Protein AF-A0A538BAY5-F1 (afdb_monomer_lite)

Structure (mmCIF, N/CA/C/O backbone):
data_AF-A0A538BAY5-F1
#
_entry.id   AF-A0A538BAY5-F1
#
loop_
_atom_site.group_PDB
_atom_site.id
_atom_site.type_symbol
_atom_site.label_atom_id
_atom_site.label_alt_id
_atom_site.label_comp_id
_atom_site.label_asym_id
_atom_site.label_entity_id
_atom_site.label_seq_id
_atom_site.pdbx_PDB_ins_code
_atom_site.Cartn_x
_atom_site.Cartn_y
_atom_site.Cartn_z
_atom_site.occupancy
_atom_site.B_iso_or_equiv
_atom_site.auth_seq_id
_atom_site.auth_comp_id
_atom_site.auth_asym_id
_atom_site.auth_atom_id
_atom_site.pdbx_PDB_model_num
ATOM 1 N N . MET A 1 1 ? 9.514 -12.104 30.114 1.00 46.06 1 MET A N 1
ATOM 2 C CA . MET A 1 1 ? 10.295 -11.648 28.946 1.00 46.06 1 MET A CA 1
ATOM 3 C C . MET A 1 1 ? 9.315 -11.076 27.935 1.00 46.06 1 MET A C 1
ATOM 5 O O . MET A 1 1 ? 8.351 -11.756 27.609 1.00 46.06 1 MET A O 1
ATOM 9 N N . GLU A 1 2 ? 9.500 -9.811 27.558 1.00 50.03 2 GLU A N 1
ATOM 10 C CA . GLU A 1 2 ? 8.600 -8.988 26.734 1.00 50.03 2 GLU A CA 1
ATOM 11 C C . GLU A 1 2 ? 8.366 -9.566 25.329 1.00 50.03 2 GLU A C 1
ATOM 13 O O . GLU A 1 2 ? 9.122 -9.315 24.399 1.00 50.03 2 GLU A O 1
ATOM 18 N N . THR A 1 3 ? 7.280 -10.308 25.136 1.00 54.50 3 THR A N 1
ATOM 19 C CA . THR A 1 3 ? 6.789 -10.715 23.805 1.00 54.50 3 THR A CA 1
ATOM 20 C C . THR A 1 3 ? 5.911 -9.651 23.135 1.00 54.50 3 THR A C 1
ATOM 22 O O . THR A 1 3 ? 5.519 -9.818 21.983 1.00 54.50 3 THR A O 1
ATOM 25 N N . SER A 1 4 ? 5.626 -8.547 23.834 1.00 60.69 4 SER A N 1
ATOM 26 C CA . SER A 1 4 ? 4.788 -7.439 23.354 1.00 60.69 4 SER A CA 1
ATOM 27 C C . SER A 1 4 ? 5.411 -6.690 22.165 1.00 60.69 4 SER A C 1
ATOM 29 O O . SER A 1 4 ? 4.714 -6.384 21.205 1.00 60.69 4 SER A O 1
ATOM 31 N N . MET A 1 5 ? 6.737 -6.487 22.154 1.00 66.19 5 MET A N 1
ATOM 32 C CA . MET A 1 5 ? 7.419 -5.736 21.083 1.00 66.19 5 MET A CA 1
ATOM 33 C C . MET A 1 5 ? 7.425 -6.427 19.709 1.00 66.19 5 MET A C 1
ATOM 35 O O . MET A 1 5 ? 7.744 -5.785 18.713 1.00 66.19 5 MET A O 1
ATOM 39 N N . LEU A 1 6 ? 7.113 -7.725 19.636 1.00 81.94 6 LEU A N 1
ATOM 40 C CA . LEU A 1 6 ? 7.184 -8.500 18.390 1.00 81.94 6 LEU A CA 1
ATOM 41 C C . LEU A 1 6 ? 5.861 -8.538 17.614 1.00 81.94 6 LEU A C 1
ATOM 43 O O . LEU A 1 6 ? 5.819 -9.105 16.524 1.00 81.94 6 LEU A O 1
ATOM 47 N N . ARG A 1 7 ? 4.778 -7.978 18.163 1.00 83.44 7 ARG A N 1
ATOM 48 C CA . ARG A 1 7 ? 3.465 -7.972 17.509 1.00 83.44 7 ARG A CA 1
ATOM 49 C C . ARG A 1 7 ? 3.154 -6.588 16.945 1.00 83.44 7 ARG A C 1
ATOM 51 O O . ARG A 1 7 ? 3.573 -5.591 17.537 1.00 83.44 7 ARG A O 1
ATOM 58 N N . PRO A 1 8 ? 2.404 -6.507 15.832 1.00 83.81 8 PRO A N 1
ATOM 59 C CA . PRO A 1 8 ? 1.785 -5.254 15.435 1.00 83.81 8 PRO A CA 1
ATOM 60 C C . PRO A 1 8 ? 0.989 -4.665 16.612 1.00 83.81 8 PRO A C 1
ATOM 62 O O . PRO A 1 8 ? 0.379 -5.432 17.367 1.00 83.81 8 PRO A O 1
ATOM 65 N N . PRO A 1 9 ? 1.003 -3.335 16.797 1.00 92.06 9 PRO A N 1
ATOM 66 C CA . PRO A 1 9 ? 0.162 -2.701 17.801 1.00 92.06 9 PRO A CA 1
ATOM 67 C C . PRO A 1 9 ? -1.321 -2.928 17.479 1.00 92.06 9 PRO A C 1
ATOM 69 O O . PRO A 1 9 ? -1.697 -3.131 16.326 1.00 92.06 9 PRO A O 1
ATOM 72 N N . THR A 1 10 ? -2.157 -2.890 18.512 1.00 93.81 10 THR A N 1
ATOM 73 C CA . THR A 1 10 ? -3.617 -2.815 18.386 1.00 93.81 10 THR A CA 1
ATOM 74 C C . THR A 1 10 ? -4.051 -1.356 18.285 1.00 93.81 10 THR A C 1
ATOM 76 O O . THR A 1 10 ? -3.387 -0.489 18.855 1.00 93.81 10 THR A O 1
ATOM 79 N N . PHE A 1 11 ? -5.160 -1.093 17.598 1.00 96.56 11 PHE A N 1
ATOM 80 C CA . PHE A 1 11 ? -5.673 0.257 17.359 1.00 96.56 11 PHE A CA 1
ATOM 81 C C . PHE A 1 11 ? -7.099 0.393 17.881 1.00 96.56 11 PHE A C 1
ATOM 83 O O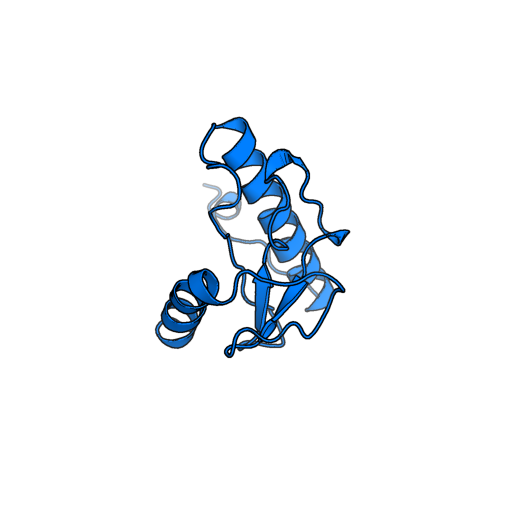 . PHE A 1 11 ? -7.856 -0.580 17.851 1.00 96.56 11 PHE A O 1
ATOM 90 N N . ASP A 1 12 ? -7.459 1.596 18.324 1.00 95.81 12 ASP A N 1
ATOM 91 C CA . ASP A 1 12 ? -8.796 1.885 18.848 1.00 95.81 12 ASP A CA 1
ATOM 92 C C . ASP A 1 12 ? -9.786 2.220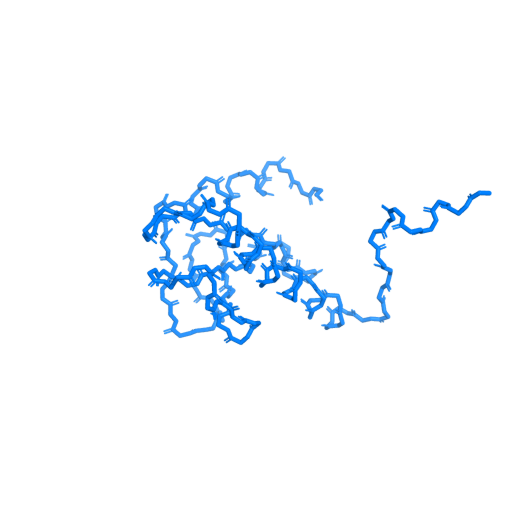 17.716 1.00 95.81 12 ASP A C 1
ATOM 94 O O . ASP A 1 12 ? -11.001 2.197 17.917 1.00 95.81 12 ASP A O 1
ATOM 98 N N . SER A 1 13 ? -9.276 2.499 16.508 1.00 98.31 13 SER A N 1
ATOM 99 C CA . SER A 1 13 ? -10.070 2.789 15.310 1.00 98.31 13 SER A CA 1
ATOM 100 C C . SER A 1 13 ? -9.430 2.275 14.015 1.00 98.31 13 SER A C 1
ATOM 102 O O . SER A 1 13 ? -8.215 2.078 13.910 1.00 98.31 13 SER A O 1
ATOM 104 N N . VAL A 1 14 ? -10.270 2.105 12.993 1.00 98.25 14 VAL A N 1
ATOM 105 C CA . VAL A 1 14 ? -9.861 1.724 11.634 1.00 98.25 14 VAL A CA 1
ATOM 106 C C . VAL A 1 14 ? -8.958 2.796 11.019 1.00 98.25 14 VAL A C 1
ATOM 108 O O . VAL A 1 14 ? -7.988 2.484 10.328 1.00 98.25 14 VAL A O 1
ATOM 111 N N . GLU A 1 15 ? -9.250 4.069 11.273 1.00 98.44 15 GLU A N 1
ATOM 112 C CA . GLU A 1 15 ? -8.500 5.215 10.767 1.00 98.44 15 GLU A CA 1
ATOM 113 C C . GLU A 1 15 ? -7.066 5.237 11.301 1.00 98.44 15 GLU A C 1
ATOM 115 O O . GLU A 1 15 ? -6.127 5.493 10.540 1.00 98.44 15 GLU A O 1
ATOM 120 N N . GLU A 1 16 ? -6.883 4.930 12.587 1.00 98.31 16 GLU A N 1
ATOM 121 C CA . GLU A 1 16 ? -5.563 4.810 13.208 1.00 98.31 16 GLU A CA 1
ATOM 122 C C . GLU A 1 16 ? -4.767 3.646 12.621 1.00 98.31 16 GLU A C 1
ATOM 124 O O . GLU A 1 16 ? -3.596 3.818 12.263 1.00 98.31 16 GLU A O 1
ATOM 129 N N . GLU A 1 17 ? -5.400 2.482 12.454 1.00 98.38 17 GLU A N 1
ATOM 130 C CA . GLU A 1 17 ? -4.757 1.328 11.832 1.00 98.38 17 GLU A CA 1
ATOM 131 C C . GLU A 1 17 ? -4.354 1.625 10.382 1.00 98.38 17 GLU A C 1
ATOM 133 O O . GLU A 1 17 ? -3.223 1.351 9.965 1.00 98.38 17 GLU A O 1
ATOM 138 N N . ARG A 1 18 ? -5.252 2.242 9.611 1.00 98.44 18 ARG A N 1
ATOM 139 C CA . ARG A 1 18 ? -5.009 2.646 8.223 1.00 98.44 18 ARG A CA 1
ATOM 140 C C . ARG A 1 18 ? -3.836 3.612 8.140 1.00 98.44 18 ARG A C 1
ATOM 142 O O . ARG A 1 18 ? -2.924 3.408 7.334 1.00 98.44 18 ARG A O 1
ATOM 149 N N . LEU A 1 19 ? -3.818 4.639 8.992 1.00 98.50 19 LEU A N 1
ATOM 150 C CA . LEU A 1 19 ? -2.715 5.592 9.059 1.00 98.50 19 LEU A CA 1
ATOM 151 C C . LEU A 1 19 ? -1.399 4.889 9.406 1.00 98.50 19 LEU A C 1
ATOM 153 O O . LEU A 1 19 ? -0.381 5.146 8.756 1.00 98.50 19 LEU A O 1
ATOM 157 N N . HIS A 1 20 ? -1.412 3.973 10.374 1.00 98.00 20 HIS A N 1
ATOM 158 C CA . HIS A 1 20 ? -0.233 3.199 10.743 1.00 98.00 20 HIS A CA 1
ATOM 159 C C . HIS A 1 20 ? 0.288 2.356 9.573 1.00 98.00 20 HIS A C 1
ATOM 161 O O . HIS A 1 20 ? 1.476 2.441 9.244 1.00 98.00 20 HIS A O 1
ATOM 167 N N . ARG A 1 21 ? -0.582 1.590 8.899 1.00 98.25 21 ARG A N 1
ATOM 168 C CA . ARG A 1 21 ? -0.222 0.779 7.721 1.00 98.25 21 ARG A CA 1
ATOM 169 C C . ARG A 1 21 ? 0.378 1.654 6.614 1.00 98.25 21 ARG A C 1
ATOM 171 O O . ARG A 1 21 ? 1.460 1.336 6.119 1.00 98.25 21 ARG A O 1
ATOM 178 N N . LYS A 1 22 ? -0.230 2.808 6.300 1.00 98.75 22 LYS A N 1
ATOM 179 C CA . LYS A 1 22 ? 0.306 3.778 5.319 1.00 98.75 22 LYS A CA 1
ATOM 180 C C . LYS A 1 22 ? 1.680 4.326 5.726 1.00 98.75 22 LYS A C 1
ATOM 182 O O . LYS A 1 22 ? 2.578 4.433 4.892 1.00 98.75 22 LYS A O 1
ATOM 187 N N . GLN A 1 23 ? 1.881 4.654 7.002 1.00 98.69 23 GLN A N 1
ATOM 188 C CA . GLN A 1 23 ? 3.175 5.124 7.512 1.00 98.69 23 GLN A CA 1
ATOM 189 C C . GLN A 1 23 ? 4.261 4.049 7.418 1.00 98.69 23 GLN A C 1
ATOM 191 O O . GLN A 1 23 ? 5.375 4.347 6.982 1.00 98.69 23 GLN A O 1
ATOM 196 N N . ARG A 1 24 ? 3.951 2.805 7.807 1.00 98.38 24 ARG A N 1
ATOM 197 C CA . ARG A 1 24 ? 4.876 1.668 7.676 1.00 98.38 24 ARG A CA 1
ATOM 198 C C . ARG A 1 24 ? 5.215 1.399 6.214 1.00 98.38 24 ARG A C 1
ATOM 200 O O . ARG A 1 24 ? 6.384 1.194 5.907 1.00 98.38 24 ARG A O 1
ATOM 207 N N . LEU A 1 25 ? 4.230 1.483 5.322 1.00 98.62 25 LEU A N 1
ATOM 208 C CA . LEU A 1 25 ? 4.425 1.312 3.887 1.00 98.62 25 LEU A CA 1
ATOM 209 C C . LEU A 1 25 ? 5.362 2.381 3.303 1.00 98.62 25 LEU A C 1
ATOM 211 O O . LEU A 1 25 ? 6.355 2.049 2.660 1.00 98.62 25 LEU A O 1
ATOM 215 N N . ALA A 1 26 ? 5.116 3.663 3.590 1.00 98.62 26 ALA A N 1
ATOM 216 C CA . ALA A 1 26 ? 6.004 4.744 3.158 1.00 98.62 26 ALA A CA 1
ATOM 217 C C . ALA A 1 26 ? 7.428 4.588 3.730 1.00 98.62 26 ALA A C 1
ATOM 219 O O . ALA A 1 26 ? 8.413 4.836 3.032 1.00 98.62 26 ALA A O 1
ATOM 220 N N . ALA A 1 27 ? 7.556 4.142 4.984 1.00 98.56 27 ALA A N 1
ATOM 221 C CA . ALA A 1 27 ? 8.852 3.837 5.582 1.00 98.56 27 ALA A CA 1
ATOM 222 C C . ALA A 1 27 ? 9.550 2.658 4.883 1.00 98.56 27 ALA A C 1
ATOM 224 O O . ALA A 1 27 ? 10.751 2.742 4.636 1.00 98.56 27 ALA A O 1
ATOM 225 N N . ALA A 1 28 ? 8.818 1.600 4.519 1.00 98.38 28 ALA A N 1
ATOM 226 C CA . ALA A 1 28 ? 9.358 0.441 3.812 1.00 98.38 28 ALA A CA 1
ATOM 227 C C . ALA A 1 28 ? 9.978 0.839 2.467 1.00 98.38 28 ALA A C 1
ATOM 229 O O . ALA A 1 28 ? 11.124 0.482 2.209 1.00 98.38 28 ALA A O 1
ATOM 230 N N . PHE A 1 29 ? 9.298 1.666 1.666 1.00 98.25 29 PHE A N 1
ATOM 231 C CA . PHE A 1 29 ? 9.875 2.191 0.422 1.00 98.25 29 PHE A CA 1
ATOM 232 C C . PHE A 1 29 ? 11.174 2.964 0.656 1.00 98.25 29 PHE A C 1
ATOM 234 O O . PHE A 1 29 ? 12.172 2.746 -0.030 1.00 98.25 29 PHE A O 1
ATOM 241 N N . ARG A 1 30 ? 11.204 3.840 1.664 1.00 98.25 30 ARG A N 1
ATOM 242 C CA . ARG A 1 30 ? 12.419 4.603 1.985 1.00 98.25 30 ARG A CA 1
ATOM 243 C C . ARG A 1 30 ? 13.555 3.719 2.481 1.00 98.25 30 ARG A C 1
ATOM 245 O O . ARG A 1 30 ? 14.709 4.023 2.200 1.00 98.25 30 ARG A O 1
ATOM 252 N N . LEU A 1 31 ? 13.249 2.639 3.198 1.00 98.44 31 LEU A N 1
ATOM 253 C CA . LEU A 1 31 ? 14.244 1.642 3.586 1.00 98.44 31 LEU A CA 1
ATOM 254 C C . LEU A 1 31 ? 14.764 0.884 2.363 1.00 98.44 31 LEU A C 1
ATOM 256 O O . LEU A 1 31 ? 15.975 0.778 2.220 1.00 98.44 31 LEU A O 1
ATOM 260 N N . PHE A 1 32 ? 13.888 0.439 1.458 1.00 98.19 32 PHE A N 1
ATOM 261 C CA . PHE A 1 32 ? 14.294 -0.206 0.204 1.00 98.19 32 PHE A CA 1
ATOM 262 C C . PHE A 1 32 ? 15.246 0.689 -0.590 1.00 98.19 32 PHE A C 1
ATOM 264 O O . PHE A 1 32 ? 16.328 0.246 -0.955 1.00 98.19 32 PHE A O 1
ATOM 271 N N . SER A 1 33 ? 14.899 1.966 -0.752 1.00 97.56 33 SER A N 1
ATOM 272 C CA . SER A 1 33 ? 15.762 2.936 -1.432 1.00 97.56 33 SER A CA 1
ATOM 273 C C . SER A 1 33 ? 17.088 3.159 -0.699 1.00 97.56 33 SER A C 1
ATOM 275 O O . SER A 1 33 ? 18.160 3.141 -1.296 1.00 97.56 33 SER A O 1
ATOM 277 N N . ARG A 1 34 ? 17.055 3.286 0.635 1.00 98.00 34 ARG A N 1
ATOM 278 C CA . ARG A 1 34 ? 18.269 3.436 1.451 1.00 98.00 34 ARG A CA 1
ATOM 279 C C . ARG A 1 34 ? 19.218 2.240 1.331 1.00 98.00 34 ARG A C 1
ATOM 281 O O . ARG A 1 34 ? 20.426 2.428 1.450 1.00 98.00 34 ARG A O 1
ATOM 288 N N . PHE A 1 35 ? 18.684 1.036 1.148 1.00 98.19 35 PHE A N 1
ATOM 289 C CA . PHE A 1 35 ? 19.464 -0.193 1.008 1.00 98.19 35 PHE A CA 1
ATOM 290 C C . PHE A 1 35 ? 19.749 -0.580 -0.453 1.00 98.19 35 PHE A C 1
ATOM 292 O O . PHE A 1 35 ? 20.389 -1.604 -0.676 1.00 98.19 35 PHE A O 1
ATOM 299 N N . GLY A 1 36 ? 19.339 0.236 -1.432 1.00 96.69 36 GLY A N 1
ATOM 300 C CA . GLY A 1 36 ? 19.608 0.005 -2.855 1.00 96.69 36 GLY A CA 1
ATOM 301 C C . GLY A 1 36 ? 18.797 -1.138 -3.468 1.00 96.69 36 GLY A C 1
ATOM 302 O O . GLY A 1 36 ? 19.293 -1.837 -4.346 1.00 96.69 36 GLY A O 1
ATOM 303 N N . PHE A 1 37 ? 17.579 -1.370 -2.974 1.00 96.88 37 PHE A N 1
ATOM 304 C CA . PHE A 1 37 ? 16.643 -2.367 -3.514 1.00 96.88 37 PHE A CA 1
ATOM 305 C C . PHE A 1 37 ? 15.646 -1.776 -4.522 1.00 96.88 37 PHE A C 1
ATOM 307 O O . PHE A 1 37 ? 14.740 -2.476 -4.971 1.00 96.88 37 PHE A O 1
ATOM 314 N N . ASP A 1 38 ? 15.764 -0.491 -4.846 1.00 91.88 38 ASP A N 1
ATOM 315 C CA . ASP A 1 38 ? 15.015 0.166 -5.908 1.00 91.88 38 ASP A CA 1
ATOM 316 C C . ASP A 1 38 ? 15.695 -0.002 -7.275 1.00 91.88 38 ASP A C 1
ATOM 318 O O . ASP A 1 38 ? 16.909 0.114 -7.416 1.00 91.88 38 ASP A O 1
ATOM 322 N N . GLU A 1 39 ? 14.889 -0.252 -8.308 1.00 89.69 39 GLU A N 1
ATOM 323 C CA . GLU A 1 39 ? 15.362 -0.445 -9.681 1.00 89.69 39 GLU A CA 1
ATOM 324 C C . GLU A 1 39 ? 14.581 0.464 -10.640 1.00 89.69 39 GLU A C 1
ATOM 326 O O . GLU A 1 39 ? 13.548 0.099 -11.204 1.00 89.69 39 GLU A O 1
ATOM 331 N N . GLY A 1 40 ? 15.067 1.695 -10.816 1.00 88.12 40 GLY A N 1
ATOM 332 C CA . GLY A 1 40 ? 14.456 2.671 -11.718 1.00 88.12 40 GLY A CA 1
ATOM 333 C C . GLY A 1 40 ? 12.985 2.947 -11.380 1.00 88.12 40 GLY A C 1
ATOM 334 O O . GLY A 1 40 ? 12.678 3.520 -10.340 1.00 88.12 40 GLY A O 1
ATOM 335 N N . VAL A 1 41 ? 12.079 2.573 -12.289 1.00 88.12 41 VAL A N 1
ATOM 336 C CA . VAL A 1 41 ? 10.617 2.729 -12.125 1.00 88.12 41 VAL A CA 1
ATOM 337 C C . VAL A 1 41 ? 9.908 1.430 -11.728 1.00 88.12 41 VAL A C 1
ATOM 339 O O . VAL A 1 41 ? 8.678 1.407 -11.644 1.00 88.12 41 VAL A O 1
ATOM 342 N N . ALA A 1 42 ? 10.656 0.340 -11.552 1.00 87.94 42 ALA A N 1
ATOM 343 C CA . ALA A 1 42 ? 10.115 -0.961 -11.198 1.00 87.94 42 ALA A CA 1
ATOM 344 C C . ALA A 1 42 ? 9.869 -1.084 -9.686 1.00 87.94 42 ALA A C 1
ATOM 346 O O . ALA A 1 42 ? 10.434 -0.358 -8.870 1.00 87.94 42 ALA A O 1
ATOM 347 N N . GLY A 1 43 ? 9.041 -2.067 -9.330 1.00 91.25 43 GLY A N 1
ATOM 348 C CA . GLY A 1 43 ? 8.798 -2.469 -7.949 1.00 91.25 43 GLY A CA 1
ATOM 349 C C . GLY A 1 43 ? 7.566 -1.831 -7.306 1.00 91.25 43 GLY A C 1
ATOM 350 O O . GLY A 1 43 ? 7.207 -0.680 -7.557 1.00 91.25 43 GLY A O 1
ATOM 351 N N . HIS A 1 44 ? 6.936 -2.617 -6.434 1.00 94.44 44 HIS A N 1
ATOM 352 C CA . HIS A 1 44 ? 5.776 -2.227 -5.643 1.00 94.44 44 HIS A CA 1
ATOM 353 C C . HIS A 1 44 ? 5.876 -2.862 -4.263 1.00 94.44 44 HIS A C 1
ATOM 355 O O . HIS A 1 44 ? 6.380 -3.973 -4.104 1.00 94.44 44 HIS A O 1
ATOM 361 N N . ILE A 1 45 ? 5.345 -2.163 -3.271 1.00 97.19 45 ILE A N 1
ATOM 362 C CA . ILE A 1 45 ? 5.027 -2.723 -1.961 1.00 97.19 45 ILE A CA 1
ATOM 363 C C . ILE A 1 45 ? 3.556 -2.388 -1.728 1.00 97.19 45 ILE A C 1
ATOM 365 O O . ILE A 1 45 ? 3.139 -1.251 -1.953 1.00 97.19 45 ILE A O 1
ATOM 369 N N . THR A 1 46 ? 2.767 -3.380 -1.325 1.00 97.94 46 THR A N 1
ATOM 370 C CA . THR A 1 46 ? 1.327 -3.232 -1.093 1.00 97.94 46 THR A CA 1
ATOM 371 C C . THR A 1 46 ? 0.984 -3.511 0.362 1.00 97.94 46 THR A C 1
ATOM 373 O O . THR A 1 46 ? 1.615 -4.346 1.012 1.00 97.94 46 THR A O 1
ATOM 376 N N . ALA A 1 47 ? -0.031 -2.823 0.877 1.00 97.94 47 ALA A N 1
ATOM 377 C CA . ALA A 1 47 ? -0.636 -3.120 2.171 1.00 97.94 47 ALA A CA 1
ATOM 378 C C . ALA A 1 47 ? -2.162 -3.091 2.041 1.00 97.94 47 ALA A C 1
ATOM 380 O O . ALA A 1 47 ? -2.710 -2.112 1.542 1.00 97.94 47 ALA A O 1
ATOM 381 N N . ARG A 1 48 ? -2.849 -4.143 2.501 1.00 98.06 48 ARG A N 1
ATOM 382 C CA . ARG A 1 48 ? -4.320 -4.207 2.512 1.00 98.06 48 ARG A CA 1
ATOM 383 C C . ARG A 1 48 ? -4.892 -3.084 3.385 1.00 98.06 48 ARG A C 1
ATOM 385 O O . ARG A 1 48 ? -4.332 -2.791 4.448 1.00 98.06 48 ARG A O 1
ATOM 392 N N . ASP A 1 49 ? -5.988 -2.464 2.970 1.00 98.44 49 ASP A N 1
ATOM 393 C CA . ASP A 1 49 ? -6.751 -1.556 3.829 1.00 98.44 49 ASP A CA 1
ATOM 394 C C . ASP A 1 49 ? -7.404 -2.339 4.993 1.00 98.44 49 ASP A C 1
ATOM 396 O O . ASP A 1 49 ? -7.752 -3.509 4.813 1.00 98.44 49 ASP A O 1
ATOM 400 N N . PRO A 1 50 ? -7.513 -1.776 6.212 1.00 98.00 50 PRO A N 1
ATOM 401 C CA . PRO A 1 50 ? -8.126 -2.490 7.335 1.00 98.00 50 PRO A CA 1
ATOM 402 C C . PRO A 1 50 ? -9.662 -2.576 7.268 1.00 98.00 50 PRO A C 1
ATOM 404 O O . PRO A 1 50 ? -10.236 -3.381 7.994 1.00 98.00 50 PRO A O 1
ATOM 407 N N . GLU A 1 51 ? -10.327 -1.793 6.414 1.00 97.81 51 GLU A N 1
ATOM 408 C CA . GLU A 1 51 ? -11.792 -1.791 6.258 1.00 97.81 51 GLU A CA 1
ATOM 409 C C . GLU A 1 51 ? -12.219 -2.358 4.909 1.00 97.81 51 GLU A C 1
ATOM 411 O O . GLU A 1 51 ? -13.057 -3.255 4.828 1.00 97.81 51 GLU A O 1
ATOM 416 N N . LEU A 1 52 ? -11.601 -1.856 3.840 1.00 97.88 52 LEU A N 1
ATOM 417 C CA . LEU A 1 52 ? -11.850 -2.297 2.478 1.00 97.88 52 LEU A CA 1
ATOM 418 C C . LEU A 1 52 ? -10.903 -3.455 2.154 1.00 97.88 52 LEU A C 1
ATOM 420 O O . LEU A 1 52 ? -9.821 -3.271 1.602 1.00 97.88 52 LEU A O 1
ATOM 424 N N . LEU A 1 53 ? -11.279 -4.667 2.562 1.00 96.81 53 LEU A N 1
ATOM 425 C CA . LEU A 1 53 ? -10.373 -5.824 2.553 1.00 96.81 53 LEU A CA 1
ATOM 426 C C . LEU A 1 53 ? -9.931 -6.277 1.150 1.00 96.81 53 LEU A C 1
ATOM 428 O O . LEU A 1 53 ? -8.961 -7.021 1.025 1.00 96.81 53 LEU A O 1
ATOM 432 N N . ASP A 1 54 ? -10.606 -5.832 0.100 1.00 96.44 54 ASP A N 1
ATOM 433 C CA . ASP A 1 54 ? -10.269 -6.009 -1.316 1.00 96.44 54 ASP A CA 1
ATOM 434 C C . ASP A 1 54 ? -9.493 -4.816 -1.911 1.00 96.44 54 ASP A C 1
ATOM 436 O O . ASP A 1 54 ? -9.247 -4.778 -3.115 1.00 96.44 54 ASP A O 1
ATOM 440 N N . HIS A 1 55 ? -9.081 -3.853 -1.082 1.00 97.81 55 HIS A N 1
ATOM 441 C CA . HIS A 1 55 ? -8.327 -2.673 -1.489 1.00 97.81 55 HIS A CA 1
ATOM 442 C C . HIS A 1 55 ? -6.927 -2.625 -0.870 1.00 97.81 55 HIS A C 1
ATOM 444 O O . HIS A 1 55 ? -6.675 -3.096 0.245 1.00 97.81 55 HIS A O 1
ATOM 450 N N . PHE A 1 56 ? -5.997 -2.014 -1.603 1.00 98.19 56 PHE A N 1
ATOM 451 C CA . PHE A 1 56 ? -4.573 -2.035 -1.293 1.00 98.19 56 PHE A CA 1
ATOM 452 C C . PHE A 1 56 ? -3.937 -0.658 -1.467 1.00 98.19 56 PHE A C 1
ATOM 454 O O . PHE A 1 56 ? -4.031 -0.030 -2.523 1.00 98.19 56 PHE A O 1
ATOM 461 N N . TRP A 1 57 ? -3.242 -0.209 -0.426 1.00 98.50 57 TRP A N 1
ATOM 462 C CA . TRP A 1 57 ? -2.353 0.943 -0.471 1.00 98.50 57 TRP A CA 1
ATOM 463 C C . TRP A 1 57 ? -1.069 0.574 -1.209 1.00 98.50 57 TRP A C 1
ATOM 465 O O . TRP A 1 57 ? -0.452 -0.448 -0.899 1.00 98.50 57 TRP A O 1
ATOM 475 N N . VAL A 1 58 ? -0.648 1.414 -2.155 1.00 98.06 58 VAL A N 1
ATOM 476 C CA . VAL A 1 58 ? 0.534 1.180 -3.000 1.00 98.06 58 VAL A CA 1
ATOM 477 C C . VAL A 1 58 ? 1.201 2.499 -3.408 1.00 98.06 58 VAL A C 1
ATOM 479 O O . VAL A 1 58 ? 0.612 3.579 -3.293 1.00 98.06 58 VAL A O 1
ATOM 482 N N . ASN A 1 59 ? 2.455 2.433 -3.859 1.00 97.50 59 ASN A N 1
ATOM 483 C CA . ASN A 1 59 ? 3.143 3.573 -4.458 1.00 97.50 59 ASN A CA 1
ATOM 484 C C . ASN A 1 59 ? 2.541 3.965 -5.819 1.00 97.50 59 ASN A C 1
ATOM 486 O O . ASN A 1 59 ? 2.166 3.090 -6.601 1.00 97.50 59 ASN A O 1
ATOM 490 N N . PRO A 1 60 ? 2.524 5.266 -6.154 1.00 96.81 60 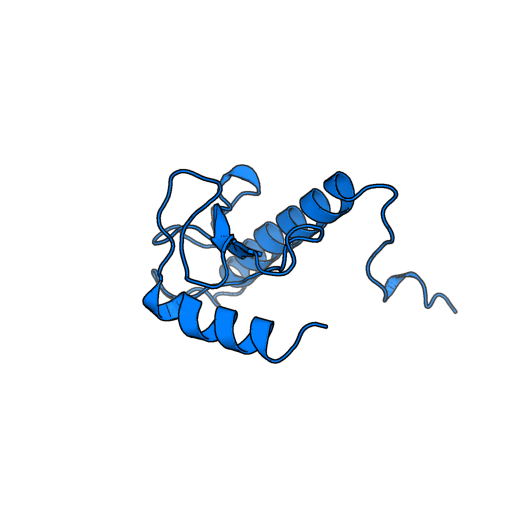PRO A N 1
ATOM 491 C CA . PRO A 1 60 ? 2.183 5.707 -7.496 1.00 96.81 60 PRO A CA 1
ATOM 492 C C . PRO A 1 60 ? 3.285 5.323 -8.490 1.00 96.81 60 PRO A C 1
ATOM 494 O O . PRO A 1 60 ? 4.474 5.272 -8.150 1.00 96.81 60 PRO A O 1
ATOM 497 N N . PHE A 1 61 ? 2.893 5.093 -9.740 1.00 95.88 61 PHE A N 1
ATOM 498 C CA . PHE A 1 61 ? 3.820 4.748 -10.810 1.00 95.88 61 PHE A CA 1
ATOM 499 C C . PHE A 1 61 ? 4.872 5.847 -11.035 1.00 95.88 61 PHE A C 1
ATOM 501 O O . PHE A 1 61 ? 4.579 7.042 -10.940 1.00 95.88 61 PHE A O 1
ATOM 508 N N . ALA A 1 62 ? 6.098 5.420 -11.354 1.00 93.56 62 ALA A N 1
ATOM 509 C CA . ALA A 1 62 ? 7.242 6.273 -11.684 1.00 93.56 62 ALA A CA 1
ATOM 510 C C . ALA A 1 62 ? 7.681 7.262 -10.581 1.00 93.56 62 ALA A C 1
ATOM 512 O O . ALA A 1 62 ? 8.399 8.224 -10.856 1.00 93.56 62 ALA A O 1
ATOM 513 N N . MET A 1 63 ? 7.293 7.033 -9.322 1.00 95.25 63 MET A N 1
ATOM 514 C CA . MET A 1 63 ? 7.833 7.769 -8.179 1.00 95.25 63 MET A CA 1
ATOM 515 C C . MET A 1 63 ? 9.008 7.013 -7.551 1.00 95.25 63 MET A C 1
ATOM 517 O O . MET A 1 63 ? 8.869 5.860 -7.157 1.00 95.25 63 MET A O 1
ATOM 521 N N . HIS A 1 64 ? 10.148 7.693 -7.404 1.00 96.38 64 HIS A N 1
ATOM 522 C CA . HIS A 1 64 ? 11.325 7.137 -6.737 1.00 96.38 64 HIS A CA 1
ATOM 523 C C . HIS A 1 64 ? 11.014 6.760 -5.281 1.00 96.38 64 HIS A C 1
ATOM 525 O O . HIS A 1 64 ? 10.482 7.581 -4.525 1.00 96.38 64 HIS A O 1
ATOM 531 N N . PHE A 1 65 ? 11.400 5.552 -4.864 1.00 97.56 65 PHE A N 1
ATOM 532 C CA . PHE A 1 65 ? 11.049 4.998 -3.553 1.00 97.56 65 PHE A CA 1
ATOM 533 C C . PHE A 1 65 ? 11.489 5.885 -2.383 1.00 97.56 65 PHE A C 1
ATOM 535 O O . PHE A 1 65 ? 10.719 6.112 -1.447 1.00 97.56 65 PHE A O 1
ATOM 542 N N . GLY A 1 66 ? 12.683 6.477 -2.468 1.00 96.88 66 GLY A N 1
ATOM 543 C CA . GLY A 1 66 ? 13.203 7.400 -1.453 1.00 96.88 66 GLY A CA 1
ATOM 544 C C . GLY A 1 66 ? 12.369 8.673 -1.235 1.00 96.88 66 GLY A C 1
ATOM 545 O O . GLY A 1 66 ? 12.516 9.326 -0.202 1.00 96.88 66 GLY A O 1
ATOM 546 N N . HIS A 1 67 ? 11.475 9.030 -2.164 1.00 96.69 67 HIS A N 1
ATOM 547 C CA . HIS A 1 67 ? 10.646 10.238 -2.074 1.00 96.69 67 HIS A CA 1
ATOM 548 C C . HIS A 1 67 ? 9.219 9.983 -1.592 1.00 96.69 67 HIS A C 1
ATOM 550 O O . HIS A 1 67 ? 8.540 10.946 -1.233 1.00 96.69 67 HIS A O 1
ATOM 556 N N . ILE A 1 68 ? 8.783 8.724 -1.521 1.00 97.94 68 ILE A N 1
ATOM 557 C CA . ILE A 1 68 ? 7.408 8.378 -1.154 1.00 97.94 68 ILE A CA 1
ATOM 558 C C . ILE A 1 68 ? 7.078 8.910 0.247 1.00 97.94 68 ILE A C 1
ATOM 560 O O . ILE A 1 68 ? 7.826 8.713 1.216 1.00 97.94 68 ILE A O 1
ATOM 564 N N . LYS A 1 69 ? 5.951 9.612 0.364 1.00 98.50 69 LYS A N 1
ATOM 565 C CA . LYS A 1 69 ? 5.308 10.017 1.620 1.00 98.50 69 LYS A CA 1
ATOM 566 C C . LYS A 1 69 ? 3.965 9.305 1.755 1.00 98.50 69 LYS A C 1
ATOM 568 O O . LYS A 1 69 ? 3.396 8.814 0.789 1.00 98.50 69 LYS A O 1
ATOM 573 N N . VAL A 1 70 ? 3.410 9.340 2.965 1.00 98.50 70 VAL A N 1
ATOM 574 C CA . VAL A 1 70 ? 2.045 8.857 3.244 1.00 98.50 70 VAL A CA 1
ATOM 575 C C . VAL A 1 70 ? 1.005 9.512 2.330 1.00 98.50 70 VAL A C 1
ATOM 577 O O . VAL A 1 70 ? 0.079 8.842 1.888 1.00 98.50 70 VAL A O 1
ATOM 580 N N . SER A 1 71 ? 1.176 10.802 2.031 1.00 98.06 71 SER A N 1
ATOM 581 C CA . SER A 1 71 ? 0.289 11.581 1.160 1.00 98.06 71 SER A CA 1
ATOM 582 C C . SER A 1 71 ? 0.391 11.223 -0.324 1.00 98.06 71 SER A C 1
ATOM 584 O O . SER A 1 71 ? -0.462 11.650 -1.090 1.00 98.06 71 SER A O 1
ATOM 586 N N . ASP A 1 72 ? 1.439 10.505 -0.737 1.00 97.94 72 ASP A N 1
ATOM 587 C CA . ASP A 1 72 ? 1.631 10.103 -2.134 1.00 97.94 72 ASP A CA 1
ATOM 588 C C . ASP A 1 72 ? 1.000 8.738 -2.440 1.00 97.94 72 ASP A C 1
ATOM 590 O O . ASP A 1 72 ? 0.821 8.402 -3.610 1.00 97.94 72 ASP A O 1
ATOM 594 N N . LEU A 1 73 ? 0.700 7.943 -1.405 1.00 98.50 73 LEU A N 1
ATOM 595 C CA . LEU A 1 73 ? 0.115 6.613 -1.554 1.00 98.50 73 LEU A CA 1
ATOM 596 C C . LEU A 1 73 ? -1.285 6.702 -2.159 1.00 98.50 73 LEU A C 1
ATOM 598 O O . LEU A 1 73 ? -2.086 7.553 -1.772 1.00 98.50 73 LEU A O 1
ATOM 602 N N . ILE A 1 74 ? -1.572 5.767 -3.055 1.00 98.50 74 ILE A N 1
ATOM 603 C CA . ILE A 1 74 ? -2.869 5.608 -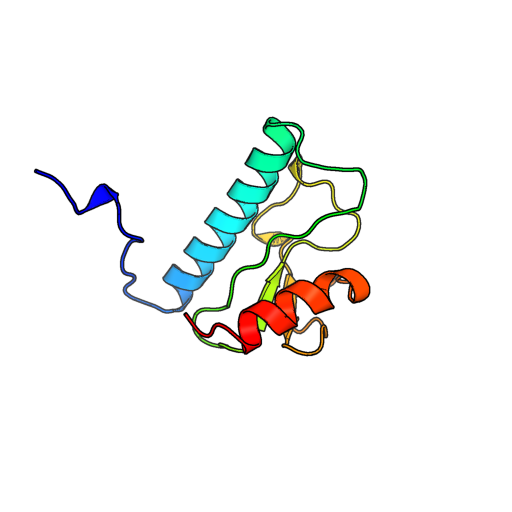3.712 1.00 98.50 74 ILE A CA 1
ATOM 604 C C . ILE A 1 74 ? -3.559 4.346 -3.191 1.00 98.50 74 ILE A C 1
ATOM 606 O O . ILE A 1 74 ? -2.879 3.395 -2.790 1.00 98.50 74 ILE A O 1
ATOM 610 N N . LEU A 1 75 ? -4.892 4.346 -3.188 1.00 98.50 75 LEU A N 1
ATOM 611 C CA . LEU A 1 75 ? -5.704 3.170 -2.876 1.00 98.50 75 LEU A CA 1
ATOM 612 C C . LEU A 1 75 ? -6.214 2.560 -4.177 1.00 98.50 75 LEU A C 1
ATOM 614 O O . LEU A 1 75 ? -6.781 3.263 -5.017 1.00 98.50 75 LEU A O 1
ATOM 618 N N . VAL A 1 76 ? -6.017 1.257 -4.326 1.00 97.75 76 VAL A N 1
ATOM 619 C CA . VAL A 1 76 ? -6.355 0.508 -5.537 1.00 97.75 76 VAL A CA 1
ATOM 620 C C . VAL A 1 76 ? -7.237 -0.679 -5.160 1.00 97.75 76 VAL A C 1
ATOM 622 O O . VAL A 1 76 ? -6.958 -1.338 -4.160 1.00 97.75 76 VAL A O 1
ATOM 625 N N . ASN A 1 77 ? -8.293 -0.946 -5.927 1.00 95.94 77 ASN A N 1
ATOM 626 C CA . ASN A 1 77 ? -9.130 -2.136 -5.733 1.00 95.94 77 ASN A CA 1
ATOM 627 C C . ASN A 1 77 ? -8.438 -3.417 -6.254 1.00 95.94 77 ASN A C 1
ATOM 629 O O . ASN A 1 77 ? -7.349 -3.380 -6.831 1.00 95.94 77 ASN A O 1
ATOM 633 N N . ASP A 1 78 ? -9.083 -4.567 -6.088 1.00 92.56 78 ASP A N 1
ATOM 634 C CA . ASP A 1 78 ? -8.600 -5.880 -6.532 1.00 92.56 78 ASP A CA 1
ATOM 635 C C . ASP A 1 78 ? -8.363 -5.987 -8.051 1.00 92.56 78 ASP A C 1
ATOM 637 O O . ASP A 1 78 ? -7.552 -6.801 -8.499 1.00 92.56 78 ASP A O 1
ATOM 641 N N . LYS A 1 79 ? -9.019 -5.136 -8.846 1.00 92.31 79 LYS A N 1
ATOM 642 C CA . LYS A 1 79 ? -8.899 -5.077 -10.312 1.00 92.31 79 LYS A CA 1
ATOM 643 C C . LYS A 1 79 ? -7.785 -4.157 -10.804 1.00 92.31 79 LYS A C 1
ATOM 645 O O . LYS A 1 79 ? -7.479 -4.167 -11.996 1.00 92.31 79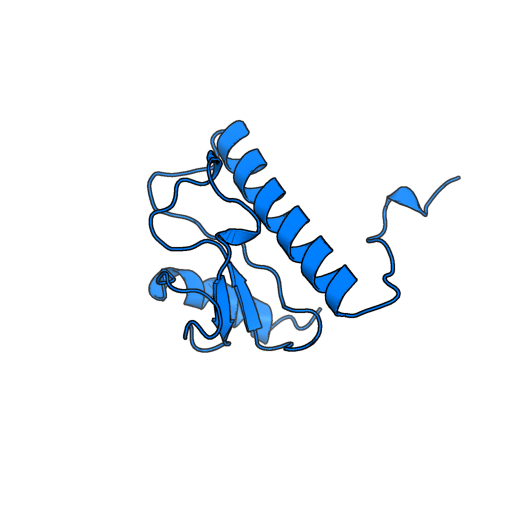 LYS A O 1
ATOM 650 N N . GLY A 1 80 ? -7.155 -3.391 -9.915 1.00 92.31 80 GLY A N 1
ATOM 651 C CA . GLY A 1 80 ? -6.124 -2.428 -10.292 1.00 92.31 80 GLY A CA 1
ATOM 652 C C . GLY A 1 80 ? -6.652 -1.024 -10.607 1.00 92.31 80 GLY A C 1
ATOM 653 O O . GLY A 1 80 ? -5.884 -0.207 -11.120 1.00 92.31 80 GLY A O 1
ATOM 654 N N . ASP A 1 81 ? -7.919 -0.725 -10.301 1.00 95.31 81 ASP A N 1
ATOM 655 C CA . ASP A 1 81 ? -8.484 0.617 -10.451 1.00 95.31 81 ASP A CA 1
ATOM 656 C C . ASP A 1 81 ? -8.127 1.485 -9.241 1.00 95.31 81 ASP A C 1
ATOM 658 O O . ASP A 1 81 ? -8.304 1.081 -8.090 1.00 95.31 81 ASP A O 1
ATOM 662 N N . VAL A 1 82 ? -7.654 2.705 -9.496 1.00 96.94 82 VAL A N 1
ATOM 663 C CA . VAL A 1 82 ? -7.364 3.687 -8.444 1.00 96.94 82 VAL A CA 1
ATOM 664 C C . VAL A 1 82 ? -8.679 4.279 -7.933 1.00 96.94 82 VAL A C 1
ATOM 666 O O . VAL A 1 82 ? -9.390 4.936 -8.693 1.00 96.94 82 VAL A O 1
ATOM 669 N N . VAL A 1 83 ? -8.984 4.075 -6.650 1.00 97.50 83 VAL A N 1
ATOM 670 C CA . VAL A 1 83 ? -10.197 4.602 -5.993 1.00 97.50 83 VAL A CA 1
ATOM 671 C C . VAL A 1 83 ? -9.908 5.791 -5.072 1.00 97.50 83 VAL A C 1
ATOM 673 O O . VAL A 1 83 ? -10.796 6.603 -4.826 1.00 97.50 83 VAL A O 1
ATOM 676 N N . GLU A 1 84 ? -8.664 5.933 -4.601 1.00 98.06 84 GLU A N 1
ATOM 677 C CA . GLU A 1 84 ? -8.187 7.118 -3.879 1.00 98.06 84 GLU A CA 1
ATOM 678 C C . GLU A 1 84 ? -6.816 7.547 -4.410 1.00 98.06 84 GLU 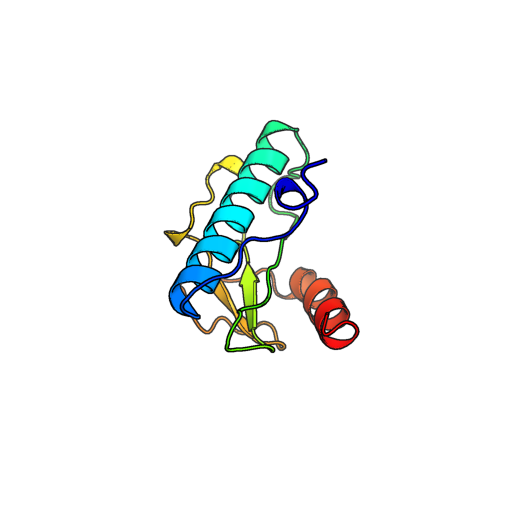A C 1
ATOM 680 O O . GLU A 1 84 ? -5.912 6.728 -4.588 1.00 98.06 84 GLU A O 1
ATOM 685 N N . GLY A 1 85 ? -6.653 8.855 -4.613 1.00 96.00 85 GLY A N 1
ATOM 686 C CA . GLY A 1 85 ? -5.448 9.463 -5.167 1.00 96.00 85 GLY A CA 1
ATOM 687 C C . GLY A 1 85 ? -5.617 9.889 -6.625 1.00 96.00 85 GLY A C 1
ATOM 688 O O . GLY A 1 85 ? -6.631 9.634 -7.265 1.00 96.00 85 GLY A O 1
ATOM 689 N N . ASN A 1 86 ? -4.621 10.602 -7.150 1.00 93.25 86 ASN A N 1
ATOM 690 C CA . ASN A 1 86 ? -4.676 11.234 -8.476 1.00 93.25 86 ASN A CA 1
ATOM 691 C C . ASN A 1 86 ? -3.530 10.805 -9.403 1.00 93.25 86 ASN A C 1
ATOM 693 O O . ASN A 1 86 ? -3.226 11.487 -10.382 1.00 93.25 86 ASN A O 1
ATOM 697 N N . ARG A 1 87 ? -2.862 9.698 -9.073 1.00 94.69 87 ARG A N 1
ATOM 698 C CA . ARG A 1 87 ? -1.737 9.155 -9.835 1.00 94.69 87 ARG A CA 1
ATOM 699 C C . ARG A 1 87 ? -2.022 7.712 -10.236 1.00 94.69 87 ARG A C 1
ATOM 701 O O . ARG A 1 87 ? -2.675 7.000 -9.477 1.00 94.69 87 ARG A O 1
ATOM 708 N N . PRO A 1 88 ? -1.527 7.271 -11.401 1.00 94.38 88 PRO A N 1
ATOM 709 C CA . PRO A 1 88 ? -1.736 5.906 -11.854 1.00 94.38 88 PRO A CA 1
ATOM 710 C C . PRO A 1 88 ? -0.926 4.906 -11.022 1.00 94.38 88 PRO A C 1
ATOM 712 O O . PRO A 1 88 ? 0.152 5.225 -10.514 1.00 94.38 88 PRO A O 1
ATOM 715 N N . VAL A 1 89 ? -1.422 3.672 -10.957 1.00 94.25 89 VAL A N 1
ATOM 716 C CA . VAL A 1 89 ? -0.660 2.484 -10.551 1.00 94.25 89 VAL A CA 1
ATOM 717 C C . VAL A 1 89 ? -0.045 1.822 -11.791 1.00 94.25 89 VAL A C 1
ATOM 719 O O . VAL A 1 89 ? -0.574 1.950 -12.894 1.00 94.25 89 VAL A O 1
ATOM 722 N N . ASN A 1 90 ? 1.059 1.087 -11.642 1.00 91.94 90 ASN A N 1
ATOM 723 C CA . ASN A 1 90 ? 1.510 0.170 -12.691 1.00 91.94 90 ASN A CA 1
ATOM 724 C C . ASN A 1 90 ? 0.660 -1.106 -12.640 1.00 91.94 90 ASN A C 1
ATOM 726 O O . ASN A 1 90 ? 0.996 -2.068 -11.944 1.00 91.94 90 ASN A O 1
ATOM 730 N N . THR A 1 91 ? -0.454 -1.109 -13.369 1.00 84.62 91 THR A N 1
ATOM 731 C CA . THR A 1 91 ? -1.439 -2.197 -13.320 1.00 84.62 91 THR A CA 1
ATOM 732 C C . THR A 1 91 ? -0.822 -3.553 -13.657 1.00 84.62 91 THR A C 1
ATOM 734 O O . THR A 1 91 ? -1.104 -4.527 -12.969 1.00 84.62 91 THR A O 1
ATOM 737 N N . ALA A 1 92 ? 0.077 -3.624 -14.647 1.00 82.19 92 ALA A N 1
ATOM 738 C CA . ALA A 1 92 ? 0.696 -4.882 -15.072 1.00 82.19 92 ALA A CA 1
ATOM 739 C C . ALA A 1 92 ? 1.480 -5.568 -13.941 1.00 82.19 92 ALA A C 1
ATOM 741 O O . ALA A 1 92 ? 1.409 -6.784 -13.778 1.00 82.19 92 ALA A O 1
ATOM 742 N N . ALA A 1 93 ? 2.196 -4.788 -13.132 1.00 76.56 93 ALA A N 1
ATOM 743 C CA . ALA A 1 93 ? 2.945 -5.307 -11.994 1.00 76.56 93 ALA A CA 1
ATOM 744 C C . ALA A 1 93 ? 2.059 -5.536 -10.755 1.00 76.56 93 ALA A C 1
ATOM 746 O O . ALA A 1 93 ? 2.322 -6.446 -9.967 1.00 76.56 93 ALA A O 1
ATOM 747 N N . PHE A 1 94 ? 0.982 -4.759 -10.603 1.00 86.62 94 PHE A N 1
ATOM 748 C CA . PHE A 1 94 ? 0.022 -4.924 -9.512 1.00 86.62 94 PHE A CA 1
ATOM 749 C C . PHE A 1 94 ? -0.743 -6.255 -9.579 1.00 86.62 94 PHE A C 1
ATOM 751 O O . PHE A 1 94 ? -1.083 -6.804 -8.530 1.00 86.62 94 PHE A O 1
ATOM 758 N N . VAL A 1 95 ? -0.946 -6.829 -10.776 1.00 89.00 95 VAL A N 1
ATOM 759 C CA . VAL A 1 95 ? -1.631 -8.128 -10.940 1.00 89.00 95 VAL A CA 1
ATOM 760 C C . VAL A 1 95 ? -1.039 -9.194 -10.016 1.00 89.00 95 VAL A C 1
ATOM 762 O O . VAL A 1 95 ? -1.794 -9.898 -9.352 1.00 89.00 95 VAL A O 1
ATOM 765 N N . ILE A 1 96 ? 0.289 -9.267 -9.881 1.00 92.94 96 ILE A N 1
ATOM 766 C CA . ILE A 1 96 ? 0.946 -10.248 -9.000 1.00 92.94 96 ILE A CA 1
ATOM 767 C C . ILE A 1 96 ? 0.481 -10.074 -7.546 1.00 92.94 96 ILE A C 1
ATOM 769 O O . ILE A 1 96 ? 0.081 -11.041 -6.900 1.00 92.94 96 ILE A O 1
ATOM 773 N N . HIS A 1 97 ? 0.484 -8.838 -7.046 1.00 96.31 97 HIS A N 1
ATOM 774 C CA . HIS A 1 97 ? 0.091 -8.525 -5.673 1.00 96.31 97 HIS A CA 1
ATOM 775 C C . HIS A 1 97 ? -1.393 -8.817 -5.428 1.00 96.31 97 HIS A C 1
ATOM 777 O O . HIS A 1 97 ? -1.727 -9.424 -4.410 1.00 96.31 97 HIS A O 1
ATOM 783 N N . SER A 1 98 ? -2.271 -8.449 -6.371 1.00 93.19 98 SER A N 1
ATOM 784 C CA . SER A 1 98 ? -3.715 -8.705 -6.261 1.00 93.19 98 SER A CA 1
ATOM 785 C C . SER A 1 98 ? -4.023 -10.197 -6.086 1.00 93.19 98 SER A C 1
ATOM 787 O O . SER A 1 98 ? -4.797 -10.570 -5.208 1.00 93.19 98 SER A O 1
ATOM 789 N N . GLN A 1 99 ? -3.350 -11.068 -6.849 1.00 95.31 99 GLN A N 1
ATOM 790 C CA . GLN A 1 99 ? -3.581 -12.512 -6.788 1.00 95.31 99 GLN A CA 1
ATOM 791 C C . GLN A 1 99 ? -3.053 -13.123 -5.490 1.00 95.31 99 GLN A C 1
ATOM 793 O O . GLN A 1 99 ? -3.716 -13.979 -4.905 1.00 95.31 99 GLN A O 1
ATOM 798 N N . VAL A 1 100 ? -1.897 -12.661 -4.999 1.00 96.38 100 VAL A N 1
ATOM 799 C CA . VAL A 1 100 ? -1.380 -13.089 -3.690 1.00 96.38 100 VAL A CA 1
ATOM 800 C C . VAL A 1 100 ? -2.353 -12.691 -2.582 1.00 96.38 100 VAL A C 1
ATOM 802 O O . VAL A 1 100 ? -2.727 -13.538 -1.776 1.00 96.38 100 VAL A O 1
ATOM 805 N N . HIS A 1 101 ? -2.818 -11.442 -2.570 1.00 96.25 101 HIS A N 1
ATOM 806 C CA . HIS A 1 101 ? -3.772 -10.968 -1.570 1.00 96.25 101 HIS A CA 1
ATOM 807 C C . HIS A 1 101 ? -5.145 -11.650 -1.654 1.00 96.25 101 HIS A C 1
ATOM 809 O O . HIS A 1 101 ? -5.794 -11.814 -0.620 1.00 96.25 101 HIS A O 1
ATOM 815 N N . ALA A 1 102 ? -5.602 -12.045 -2.843 1.00 95.00 102 ALA A N 1
ATOM 816 C CA . ALA A 1 102 ? -6.837 -12.812 -3.004 1.00 95.00 102 ALA A CA 1
ATOM 817 C C . ALA A 1 102 ? -6.687 -14.247 -2.471 1.00 95.00 102 ALA A C 1
ATOM 819 O O . ALA A 1 102 ? -7.573 -14.756 -1.788 1.00 95.00 102 ALA A O 1
ATOM 820 N N . ALA A 1 103 ? -5.548 -14.891 -2.745 1.00 97.38 103 ALA A N 1
ATOM 821 C CA . ALA A 1 103 ? -5.265 -16.250 -2.288 1.00 97.38 103 ALA A CA 1
ATOM 822 C C . ALA A 1 103 ? -4.940 -16.334 -0.785 1.00 97.38 103 ALA A C 1
ATOM 824 O O . ALA A 1 103 ? -5.076 -17.401 -0.185 1.00 97.38 103 ALA A O 1
ATOM 825 N N . ARG A 1 104 ? -4.482 -15.229 -0.184 1.00 96.19 104 ARG A N 1
ATOM 826 C CA . ARG A 1 104 ? -4.049 -15.134 1.217 1.00 96.19 104 ARG A CA 1
ATOM 827 C C . ARG A 1 104 ? -4.752 -13.969 1.918 1.00 96.19 104 ARG A C 1
ATOM 829 O O . ARG A 1 104 ? -4.261 -12.841 1.860 1.00 96.19 104 ARG A O 1
ATOM 836 N N . PRO A 1 105 ? -5.929 -14.220 2.526 1.00 93.19 105 PRO A N 1
ATOM 837 C CA . PRO A 1 105 ? -6.678 -13.201 3.263 1.00 93.19 105 PRO A CA 1
ATOM 838 C C . PRO A 1 105 ? -5.993 -12.722 4.548 1.00 93.19 105 PRO A C 1
ATOM 840 O O . PRO A 1 105 ? -6.294 -11.618 4.997 1.00 93.19 105 PRO A O 1
ATOM 843 N N . ASP A 1 106 ? -5.111 -13.547 5.121 1.00 89.88 106 ASP A N 1
ATOM 844 C CA . ASP A 1 106 ? -4.266 -13.211 6.272 1.00 89.88 106 ASP A CA 1
ATOM 845 C C . ASP A 1 106 ? -3.233 -12.114 5.961 1.00 89.88 106 ASP A C 1
ATOM 847 O O . ASP A 1 106 ? -2.915 -11.342 6.894 1.00 89.88 106 ASP A O 1
#

Secondary structure (DSSP, 8-state):
---GGGSPPP-SSHHHHHHHHHHHHHHHHHHHHHTT--BTTB---EEE-SS-TTEEEEPPTT--GGG--GGG-EEEETTS-EEESSS---HHHHHHHHHHHHH---

Foldseek 3Di:
DDPPVVDDDDDPDLVVVQLVQLQVQLVVLLVCVVVVVDDQQDDKDWDARPPQLQKIWIAATRDRSNPDDSLRIFIAGLQLDTPGDDGHHPNVRCPVVSVVCVVDSD

Radius of gyration: 14.12 Å; chains: 1; bounding box: 32×28×44 Å

pLDDT: mean 93.38, std 9.59, range [46.06, 98.75]

Sequence (106 aa):
METSMLRPPTFDSVEEERLHRKQRLAAAFRLFSRFGFDEGVAGHITARDPELLDHFWVNPFAMHFGHIKVSDLILVNDKGDVVEGNRPVNTAAFVIHSQVHAARPD